Protein AF-A0A1S8TG75-F1 (afdb_monomer)

Secondary structure (DSSP, 8-state):
--HHHHHHHHHHHHTT-HHHHHHHHHHHHHHHHHHHHH---TT--HHHHHHHHHHHH-

pLDDT: mean 86.85, std 4.97, range [61.28, 91.62]

Radius of gyration: 12.75 Å; Cα contacts (8 Å, |Δi|>4): 26; chains: 1; bounding box: 28×17×36 Å

Structure (mmCIF, N/CA/C/O backbone):
data_AF-A0A1S8TG75-F1
#
_entry.id   AF-A0A1S8TG75-F1
#
loop_
_atom_site.group_PDB
_atom_site.id
_atom_site.type_symbol
_atom_site.label_atom_id
_atom_site.label_alt_id
_atom_site.label_comp_id
_atom_site.label_asym_id
_atom_site.label_entity_id
_atom_site.label_seq_id
_atom_site.pdbx_PDB_ins_code
_atom_site.Cartn_x
_atom_site.Cartn_y
_atom_site.Cartn_z
_atom_site.occupancy
_atom_site.B_iso_or_equiv
_atom_site.auth_seq_id
_atom_site.auth_comp_id
_atom_site.auth_asym_id
_atom_site.auth_atom_id
_atom_site.pdbx_PDB_model_num
ATOM 1 N N . MET A 1 1 ? 5.264 -5.095 10.879 1.00 61.28 1 MET A N 1
ATOM 2 C CA . MET A 1 1 ? 3.858 -5.239 10.463 1.00 61.28 1 MET A CA 1
ATOM 3 C C . MET A 1 1 ? 3.089 -5.889 11.589 1.00 61.28 1 MET A C 1
ATOM 5 O O . MET A 1 1 ? 3.268 -7.075 11.840 1.00 61.28 1 MET A O 1
ATOM 9 N N . ASP A 1 2 ? 2.301 -5.090 12.298 1.00 79.56 2 ASP A N 1
ATOM 10 C CA . ASP A 1 2 ? 1.293 -5.596 13.224 1.00 79.56 2 ASP A CA 1
ATOM 11 C C . ASP A 1 2 ? 0.024 -5.901 12.414 1.00 79.56 2 ASP A C 1
ATOM 13 O O . ASP A 1 2 ? -0.505 -5.030 11.722 1.00 79.56 2 ASP A O 1
ATOM 17 N N . PHE A 1 3 ? -0.421 -7.158 12.431 1.00 78.19 3 PHE A N 1
ATOM 18 C CA . PHE A 1 3 ? -1.552 -7.599 11.615 1.00 78.19 3 PHE A CA 1
ATOM 19 C C . PHE A 1 3 ? -2.872 -6.953 12.054 1.00 78.19 3 PHE A C 1
ATOM 21 O O . PHE A 1 3 ? -3.661 -6.545 11.205 1.00 78.19 3 PHE A O 1
ATOM 28 N N . ASN A 1 4 ? -3.083 -6.789 13.364 1.00 83.12 4 ASN A N 1
ATOM 29 C CA . ASN A 1 4 ? -4.294 -6.165 13.901 1.00 83.12 4 ASN A CA 1
ATOM 30 C C . ASN A 1 4 ? -4.351 -4.682 13.518 1.00 83.12 4 ASN A C 1
ATOM 32 O O . ASN A 1 4 ? -5.416 -4.145 13.215 1.00 83.12 4 ASN A O 1
ATOM 36 N N . TYR A 1 5 ? -3.192 -4.021 13.492 1.00 84.50 5 TYR A N 1
ATOM 37 C CA . TYR A 1 5 ? -3.079 -2.641 13.035 1.00 84.50 5 TYR A CA 1
ATOM 38 C C . TYR A 1 5 ? -3.437 -2.492 11.549 1.00 84.50 5 TYR A C 1
ATOM 40 O O . TYR A 1 5 ? -4.214 -1.606 11.194 1.00 84.50 5 TYR A O 1
ATOM 48 N N . ILE A 1 6 ? -2.941 -3.384 10.684 1.00 82.31 6 ILE A N 1
ATOM 49 C CA . ILE A 1 6 ? -3.284 -3.366 9.254 1.00 82.31 6 ILE A CA 1
ATOM 50 C C . ILE A 1 6 ? -4.759 -3.690 9.027 1.00 82.31 6 ILE A C 1
ATOM 52 O O . ILE A 1 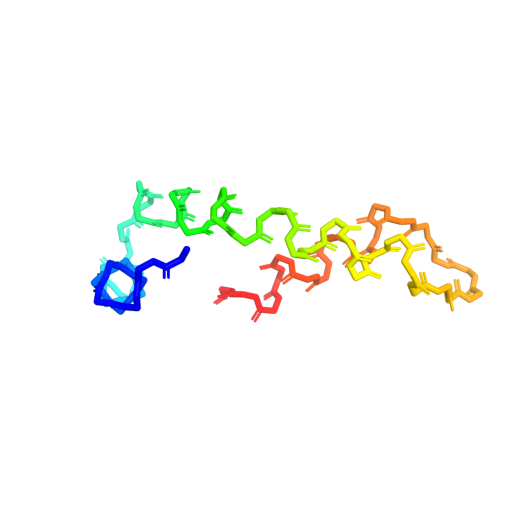6 ? -5.410 -3.006 8.242 1.00 82.31 6 ILE A O 1
ATOM 56 N N . GLU A 1 7 ? -5.322 -4.666 9.737 1.00 84.31 7 GLU A N 1
ATOM 57 C CA . GLU A 1 7 ? -6.751 -4.979 9.652 1.00 84.31 7 GLU A CA 1
ATOM 58 C C . GLU A 1 7 ? -7.621 -3.776 10.060 1.00 84.31 7 GLU A C 1
ATOM 60 O O . GLU A 1 7 ? -8.598 -3.444 9.378 1.00 84.31 7 GLU A O 1
ATOM 65 N N . ALA A 1 8 ? -7.227 -3.056 11.115 1.00 86.19 8 ALA A N 1
ATOM 66 C CA . ALA A 1 8 ? -7.892 -1.826 11.530 1.00 86.19 8 ALA A CA 1
ATOM 67 C C . ALA A 1 8 ? -7.785 -0.721 10.463 1.00 86.19 8 ALA A C 1
ATOM 69 O O . ALA A 1 8 ? -8.784 -0.059 10.174 1.00 86.19 8 ALA A O 1
ATOM 70 N N . LEU A 1 9 ? -6.612 -0.535 9.846 1.00 84.00 9 LEU A N 1
ATOM 71 C CA . LEU A 1 9 ? -6.410 0.437 8.764 1.00 84.00 9 LEU A CA 1
ATOM 72 C C . LEU A 1 9 ? -7.222 0.092 7.509 1.00 84.00 9 LEU A C 1
ATOM 74 O O . LEU A 1 9 ? -7.861 0.976 6.944 1.00 84.00 9 LEU A O 1
ATOM 78 N 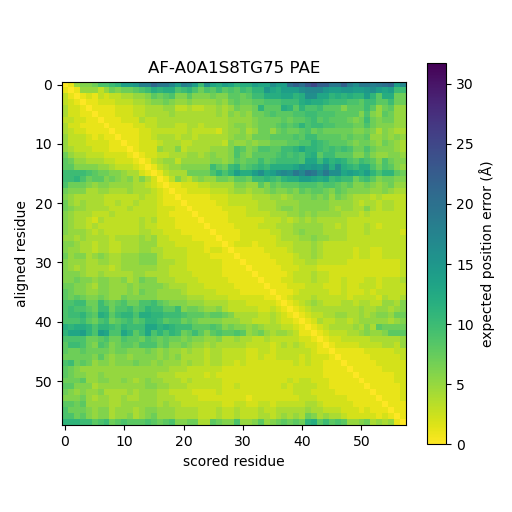N . VAL A 1 10 ? -7.267 -1.179 7.102 1.00 83.12 10 VAL A N 1
ATOM 79 C CA . VAL A 1 10 ? -8.071 -1.649 5.959 1.00 83.12 10 VAL A CA 1
ATOM 80 C C . VAL A 1 10 ? -9.564 -1.451 6.231 1.00 83.12 10 VAL A C 1
ATOM 82 O O . VAL A 1 10 ? -10.306 -1.000 5.357 1.00 83.12 10 VAL A O 1
ATOM 85 N N . THR A 1 11 ? -10.011 -1.731 7.456 1.00 84.69 11 THR A N 1
ATOM 86 C CA . THR A 1 11 ? -11.403 -1.505 7.871 1.00 84.69 11 THR A CA 1
ATOM 87 C C . THR A 1 11 ? -11.768 -0.021 7.816 1.00 84.69 11 THR A C 1
ATOM 89 O O . THR A 1 11 ? -12.850 0.329 7.348 1.00 84.69 11 THR A O 1
ATOM 92 N N . ARG A 1 12 ? -10.857 0.870 8.227 1.00 83.06 12 ARG A N 1
ATOM 93 C CA . ARG A 1 12 ? -11.045 2.327 8.123 1.00 83.06 12 ARG A CA 1
ATOM 94 C C . ARG A 1 12 ? -10.984 2.826 6.677 1.00 83.06 12 ARG A C 1
ATOM 96 O O . ARG A 1 12 ? -11.824 3.632 6.293 1.00 83.06 12 ARG A O 1
ATOM 103 N N . CYS A 1 13 ? -10.096 2.280 5.843 1.00 83.06 13 CYS A N 1
ATOM 104 C CA . CYS A 1 13 ? -10.035 2.591 4.409 1.00 83.06 13 CYS A CA 1
ATOM 105 C C . CYS A 1 13 ? -11.363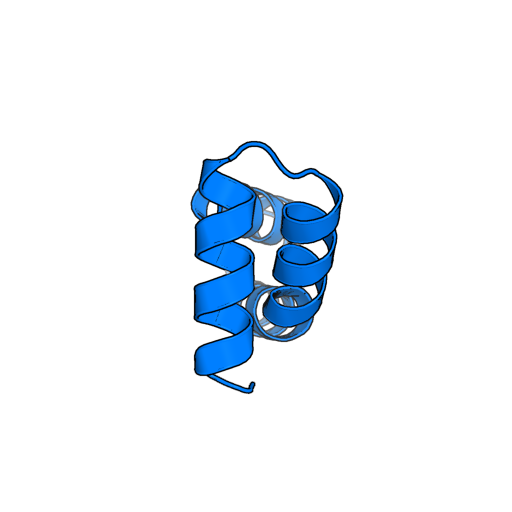 2.309 3.697 1.00 83.06 13 CYS A C 1
ATOM 107 O O . CYS A 1 13 ? -11.797 3.115 2.874 1.00 83.06 13 CYS A O 1
ATOM 109 N N . LYS A 1 14 ? -12.040 1.201 4.040 1.00 81.06 14 LYS A N 1
ATOM 110 C CA . LYS A 1 14 ? -13.379 0.879 3.510 1.00 81.06 14 LYS A CA 1
ATOM 111 C C . LYS A 1 14 ? 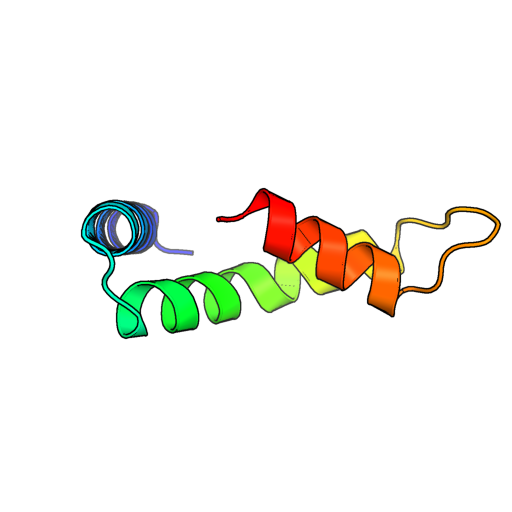-14.434 1.934 3.858 1.00 81.06 14 LYS A C 1
ATOM 113 O O . LYS A 1 14 ? -15.397 2.088 3.115 1.00 81.06 14 LYS A O 1
ATOM 118 N N . ASN A 1 15 ? -14.231 2.686 4.939 1.00 83.75 15 ASN A N 1
ATOM 119 C CA . ASN A 1 15 ? -15.093 3.792 5.351 1.00 83.75 15 ASN A CA 1
ATOM 120 C C . ASN A 1 15 ? -14.694 5.142 4.716 1.00 83.75 15 ASN A C 1
ATOM 122 O O . ASN A 1 15 ? -15.175 6.176 5.167 1.00 83.75 15 ASN A O 1
ATOM 126 N N . ASN A 1 16 ? -13.849 5.144 3.672 1.00 77.69 16 ASN A N 1
ATOM 127 C CA . ASN A 1 16 ? -13.303 6.342 3.010 1.00 77.69 16 ASN A CA 1
ATOM 128 C C . ASN A 1 16 ? -12.461 7.258 3.916 1.00 77.69 16 ASN A C 1
ATOM 130 O O . ASN A 1 16 ? -12.350 8.453 3.664 1.00 77.69 16 ASN A O 1
ATOM 134 N N . ASP A 1 17 ? -11.824 6.695 4.940 1.00 85.00 17 ASP A N 1
ATOM 135 C CA . ASP A 1 17 ? -10.862 7.416 5.773 1.00 85.00 17 ASP A CA 1
ATOM 136 C C . ASP A 1 17 ? -9.546 7.638 4.993 1.00 85.00 17 ASP A C 1
ATOM 138 O O . ASP A 1 17 ? -8.806 6.687 4.722 1.00 85.00 17 ASP A O 1
ATOM 142 N N . GLU A 1 18 ? -9.285 8.883 4.577 1.00 84.44 18 GLU A N 1
ATOM 143 C CA . GLU A 1 18 ? -8.077 9.269 3.828 1.00 84.44 18 GLU A CA 1
ATOM 144 C C . GLU A 1 18 ? -6.800 9.095 4.661 1.00 84.44 18 GLU A C 1
ATOM 146 O O . GLU A 1 18 ? -5.807 8.580 4.146 1.00 84.44 18 GLU A O 1
ATOM 151 N N . GLU A 1 19 ? -6.838 9.397 5.963 1.00 85.88 19 GLU A N 1
ATOM 152 C CA . GLU A 1 19 ? -5.683 9.203 6.847 1.00 85.88 19 GLU A CA 1
ATOM 153 C C . GLU A 1 19 ? -5.321 7.721 6.980 1.00 85.88 19 GLU A C 1
ATOM 155 O O . GLU A 1 19 ? -4.147 7.356 7.090 1.00 85.88 19 GLU A O 1
ATOM 160 N N . ALA A 1 20 ? -6.330 6.845 7.002 1.00 85.69 20 ALA A N 1
ATOM 161 C CA . ALA A 1 20 ? -6.100 5.409 7.022 1.00 85.69 20 ALA A CA 1
ATOM 162 C C . ALA A 1 20 ? -5.466 4.918 5.713 1.00 85.69 20 ALA A C 1
ATOM 164 O O . ALA A 1 20 ? -4.594 4.049 5.768 1.00 85.69 20 ALA A O 1
ATOM 16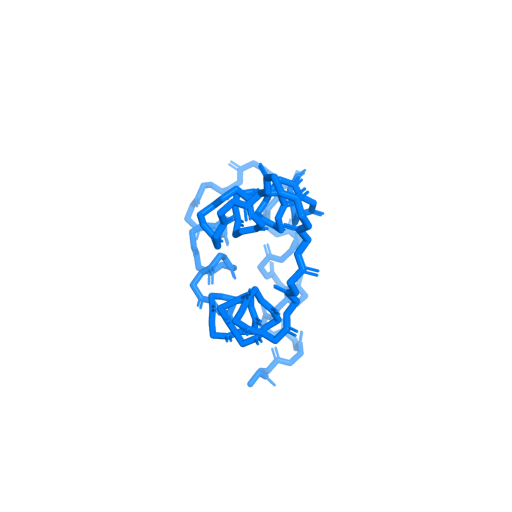5 N N . LYS A 1 21 ? -5.855 5.488 4.562 1.00 84.25 21 LYS A N 1
ATOM 166 C CA . LYS A 1 21 ? -5.250 5.170 3.257 1.00 84.25 21 LYS A CA 1
ATOM 167 C C . LYS A 1 21 ? -3.789 5.596 3.208 1.00 84.25 21 LYS A C 1
ATOM 169 O O . LYS A 1 21 ? -2.951 4.793 2.807 1.00 84.25 21 LYS A O 1
ATOM 174 N N . GLU A 1 22 ? -3.463 6.801 3.670 1.00 87.50 22 GLU A N 1
ATOM 175 C CA . GLU A 1 22 ? -2.073 7.268 3.719 1.00 87.50 22 GLU A CA 1
ATOM 176 C C . GLU A 1 22 ? -1.209 6.380 4.623 1.00 87.50 22 GLU A C 1
ATOM 178 O O . GLU A 1 22 ? -0.179 5.870 4.181 1.00 87.50 22 GLU A O 1
ATOM 183 N N . LYS A 1 23 ? -1.668 6.086 5.847 1.00 88.88 23 LYS A N 1
ATOM 184 C CA . LYS A 1 23 ? -0.941 5.210 6.786 1.00 88.88 23 LYS A CA 1
ATOM 185 C C . LYS A 1 23 ? -0.755 3.795 6.236 1.00 88.88 23 LYS A C 1
ATOM 187 O O . LYS A 1 23 ? 0.308 3.203 6.406 1.00 88.88 23 LYS A O 1
ATOM 192 N N . LEU A 1 24 ? -1.765 3.252 5.553 1.00 88.06 24 LEU A N 1
ATOM 193 C CA . LEU A 1 24 ? -1.659 1.953 4.889 1.00 88.06 24 LEU A CA 1
ATOM 194 C C . LEU A 1 24 ? -0.628 2.015 3.750 1.00 88.06 24 LEU A C 1
ATOM 196 O O . LEU A 1 24 ? 0.261 1.171 3.672 1.00 88.06 24 LEU A O 1
ATOM 200 N N . ALA A 1 25 ? -0.686 3.043 2.903 1.00 88.75 25 ALA A N 1
ATOM 201 C CA . ALA A 1 25 ? 0.253 3.231 1.802 1.00 88.75 25 ALA A CA 1
ATOM 202 C C . ALA A 1 25 ? 1.711 3.360 2.282 1.00 88.75 25 ALA A C 1
ATOM 204 O O . ALA A 1 25 ? 2.614 2.834 1.624 1.00 88.75 25 ALA A O 1
ATOM 205 N N . GLU A 1 26 ? 1.951 4.010 3.424 1.00 89.56 26 GLU A N 1
ATOM 206 C CA . GLU A 1 26 ? 3.277 4.108 4.042 1.00 89.56 26 GLU A CA 1
ATOM 207 C C . GLU A 1 26 ? 3.790 2.759 4.562 1.00 89.56 26 GLU A C 1
ATOM 209 O O . GLU A 1 26 ? 4.939 2.403 4.291 1.00 89.56 26 GLU A O 1
ATOM 214 N N . GLU A 1 27 ? 2.940 1.967 5.221 1.00 88.88 27 GLU A N 1
ATOM 215 C CA . GLU A 1 27 ? 3.302 0.626 5.703 1.00 88.88 27 GLU A CA 1
ATOM 216 C C . GLU A 1 27 ? 3.647 -0.331 4.549 1.00 88.88 27 GLU A C 1
ATOM 218 O O . GLU A 1 27 ? 4.573 -1.142 4.650 1.00 88.88 27 GLU A O 1
ATOM 223 N N . PHE A 1 28 ? 2.934 -0.226 3.422 1.00 88.94 28 PHE A N 1
ATOM 224 C CA . PHE A 1 28 ? 3.179 -1.046 2.232 1.00 88.94 28 PHE A CA 1
ATOM 225 C C . PHE A 1 28 ? 4.289 -0.500 1.323 1.00 88.94 28 PHE A C 1
ATOM 227 O O . PHE A 1 28 ? 4.854 -1.261 0.534 1.00 88.94 28 PHE A O 1
ATOM 234 N N . ARG A 1 29 ? 4.680 0.773 1.453 1.00 90.81 29 ARG A N 1
ATOM 235 C CA . ARG A 1 29 ? 5.751 1.410 0.665 1.00 90.81 29 ARG A CA 1
ATOM 236 C C . ARG A 1 29 ? 7.055 0.602 0.589 1.00 90.81 29 ARG A C 1
ATOM 238 O O . ARG A 1 29 ? 7.543 0.409 -0.528 1.00 90.81 29 ARG A O 1
ATOM 245 N N . PRO A 1 30 ? 7.650 0.105 1.695 1.00 90.94 30 PRO A N 1
ATOM 246 C CA . PRO A 1 30 ? 8.877 -0.689 1.613 1.00 90.94 30 PRO A CA 1
ATOM 247 C C . PRO A 1 30 ? 8.681 -1.998 0.837 1.00 90.94 30 PRO A C 1
ATOM 249 O O . PRO A 1 30 ? 9.581 -2.411 0.104 1.00 90.94 30 PRO A O 1
ATOM 252 N N . LEU A 1 31 ? 7.507 -2.631 0.951 1.00 90.50 31 LEU A N 1
ATOM 253 C CA . LEU A 1 31 ? 7.175 -3.844 0.205 1.00 90.50 31 LEU A CA 1
ATOM 254 C C . LEU A 1 31 ? 7.031 -3.545 -1.291 1.00 90.50 31 LEU A C 1
ATOM 256 O O . LEU A 1 31 ? 7.675 -4.206 -2.106 1.00 90.50 31 LEU A O 1
ATOM 260 N N . ILE A 1 32 ? 6.251 -2.517 -1.638 1.00 91.50 32 ILE A N 1
ATOM 261 C CA . ILE A 1 32 ? 6.027 -2.069 -3.018 1.00 91.50 32 ILE A CA 1
ATOM 262 C C . ILE A 1 32 ? 7.358 -1.718 -3.679 1.00 91.50 32 ILE A C 1
ATOM 264 O O . ILE A 1 32 ? 7.637 -2.174 -4.785 1.00 91.50 32 ILE A O 1
ATOM 268 N N . TYR A 1 33 ? 8.224 -0.976 -2.990 1.00 90.88 33 TYR A N 1
ATOM 269 C CA . TYR A 1 33 ? 9.531 -0.603 -3.523 1.00 90.88 33 TYR A CA 1
ATOM 270 C C . TYR A 1 33 ? 10.444 -1.818 -3.734 1.00 90.88 33 TYR A C 1
ATOM 272 O O . TYR A 1 33 ? 11.144 -1.905 -4.743 1.00 90.88 33 TYR A O 1
ATOM 280 N N . ASN A 1 34 ? 10.423 -2.787 -2.814 1.00 91.44 34 ASN A N 1
ATOM 281 C CA . ASN A 1 34 ? 11.223 -4.004 -2.937 1.00 91.44 34 ASN A CA 1
ATOM 282 C C . ASN A 1 34 ? 10.749 -4.894 -4.100 1.00 91.44 34 ASN A C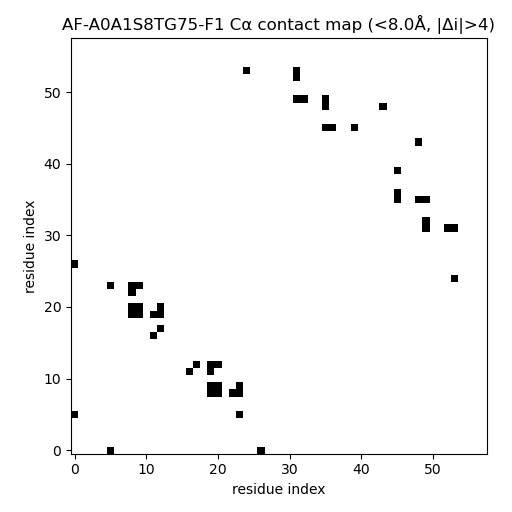 1
ATOM 284 O O . ASN A 1 34 ? 11.579 -5.414 -4.845 1.00 91.44 34 ASN A O 1
ATOM 288 N N . ILE A 1 35 ? 9.432 -5.032 -4.289 1.00 90.81 35 ILE A N 1
ATOM 289 C CA . ILE A 1 35 ? 8.846 -5.739 -5.438 1.00 90.81 35 ILE A CA 1
ATOM 290 C C . ILE A 1 35 ? 9.202 -4.999 -6.727 1.00 90.81 35 ILE A C 1
ATOM 292 O O . ILE A 1 35 ? 9.801 -5.585 -7.621 1.00 90.81 35 ILE A O 1
ATOM 296 N N . SER A 1 36 ? 8.938 -3.694 -6.790 1.00 90.25 36 SER A N 1
ATOM 297 C CA . SER A 1 36 ? 9.153 -2.880 -7.993 1.00 90.25 36 SER A CA 1
ATOM 298 C C . SER A 1 36 ? 10.613 -2.841 -8.442 1.00 90.25 36 SER A C 1
ATOM 300 O O . SER A 1 36 ? 10.890 -2.756 -9.630 1.00 90.25 36 SER A O 1
ATOM 302 N N . ARG A 1 37 ? 11.570 -2.929 -7.509 1.00 89.00 37 ARG A N 1
ATOM 303 C CA . ARG A 1 37 ? 13.003 -3.019 -7.836 1.00 89.00 37 ARG A CA 1
ATOM 304 C C . ARG A 1 37 ? 13.445 -4.389 -8.338 1.00 89.00 37 ARG A C 1
ATOM 306 O O . ARG A 1 37 ? 14.474 -4.480 -9.000 1.00 89.00 37 ARG A O 1
ATOM 313 N N . ARG A 1 38 ? 12.741 -5.451 -7.950 1.00 90.06 38 ARG A N 1
ATOM 314 C CA . ARG A 1 38 ? 13.046 -6.837 -8.341 1.00 90.06 38 ARG A CA 1
ATOM 315 C C . ARG A 1 38 ? 12.309 -7.254 -9.607 1.00 90.06 38 ARG A C 1
ATOM 317 O O . ARG A 1 38 ? 12.756 -8.165 -10.295 1.00 90.06 38 ARG A O 1
ATOM 324 N N . THR A 1 39 ? 11.201 -6.589 -9.894 1.00 86.69 39 THR A N 1
ATOM 325 C CA . THR A 1 39 ? 10.389 -6.797 -11.081 1.00 86.69 39 THR A CA 1
ATOM 326 C C . THR A 1 39 ? 10.929 -5.934 -12.213 1.00 86.69 39 THR A C 1
ATOM 328 O O . THR A 1 39 ? 10.958 -4.711 -12.115 1.00 86.69 39 THR A O 1
ATOM 331 N N . PHE A 1 40 ? 11.357 -6.577 -13.296 1.00 88.19 40 PHE A N 1
ATOM 332 C CA . PHE A 1 40 ? 11.706 -5.908 -14.544 1.00 88.19 40 PHE A CA 1
ATOM 333 C C . PHE A 1 40 ? 10.676 -6.291 -15.603 1.00 88.19 40 PHE A C 1
ATOM 335 O O . PHE A 1 40 ? 10.471 -7.478 -15.859 1.00 88.19 40 PHE A O 1
ATOM 342 N N . ILE A 1 41 ? 10.029 -5.289 -16.193 1.00 89.69 41 ILE A N 1
ATOM 343 C CA . ILE A 1 41 ? 9.066 -5.458 -17.280 1.00 89.69 41 ILE A CA 1
ATOM 344 C C . ILE A 1 41 ? 9.545 -4.574 -18.425 1.00 89.69 41 ILE A C 1
ATOM 346 O O . ILE A 1 41 ? 9.756 -3.375 -18.243 1.00 89.69 41 ILE A O 1
ATOM 350 N N . ASP A 1 42 ? 9.739 -5.177 -19.593 1.00 89.44 42 ASP A N 1
ATOM 351 C CA . ASP A 1 42 ? 10.158 -4.452 -20.788 1.00 89.44 42 ASP A CA 1
ATOM 352 C C . ASP A 1 42 ? 9.130 -3.366 -21.144 1.00 89.44 42 ASP A C 1
ATOM 354 O O . ASP A 1 42 ? 7.926 -3.623 -21.177 1.00 89.44 42 ASP A O 1
ATOM 358 N N . GLY A 1 43 ? 9.605 -2.136 -21.348 1.00 90.19 43 GLY A N 1
ATOM 359 C CA . GLY A 1 43 ? 8.758 -0.976 -21.636 1.00 90.19 43 GLY A CA 1
ATOM 360 C C . GLY A 1 43 ? 8.122 -0.280 -20.424 1.00 90.19 43 GLY A C 1
ATOM 361 O O . GLY A 1 43 ? 7.478 0.747 -20.619 1.00 90.19 43 GLY A O 1
ATOM 362 N N . TYR A 1 44 ? 8.326 -0.769 -19.196 1.00 89.56 44 TYR A N 1
ATOM 363 C CA . TYR A 1 44 ? 7.812 -0.136 -17.974 1.00 89.56 44 TYR A CA 1
ATOM 364 C C . TYR A 1 44 ? 8.947 0.338 -17.072 1.00 89.56 44 TYR A C 1
ATOM 366 O O . TYR A 1 44 ? 9.914 -0.382 -16.811 1.00 89.56 44 TYR A O 1
ATOM 374 N N . ASN A 1 45 ? 8.812 1.549 -16.538 1.00 90.81 45 ASN A N 1
ATOM 375 C CA . ASN A 1 45 ? 9.730 2.061 -15.534 1.00 90.81 45 ASN A CA 1
ATOM 376 C C . ASN A 1 45 ? 9.315 1.591 -14.140 1.00 90.81 45 ASN A C 1
ATOM 378 O O . ASN A 1 45 ? 8.160 1.269 -13.866 1.00 90.81 45 ASN A O 1
ATOM 382 N N . THR A 1 46 ? 10.254 1.646 -13.196 1.00 89.12 46 THR A N 1
ATOM 383 C CA . THR A 1 46 ? 9.972 1.337 -11.787 1.00 89.12 46 THR A CA 1
ATOM 384 C C . THR A 1 46 ? 8.832 2.190 -11.222 1.00 89.12 46 THR A C 1
ATOM 386 O O . THR A 1 46 ? 8.087 1.710 -10.378 1.00 89.12 46 THR A O 1
ATOM 389 N N . HIS A 1 47 ? 8.670 3.433 -11.690 1.00 90.31 47 HIS A N 1
ATOM 390 C CA . HIS A 1 47 ? 7.554 4.291 -11.284 1.00 90.31 47 HIS A CA 1
ATOM 391 C C . HIS A 1 47 ? 6.198 3.741 -11.728 1.00 90.31 47 HIS A C 1
ATOM 393 O O . HIS A 1 47 ? 5.269 3.741 -10.927 1.00 90.31 47 HIS A O 1
ATOM 399 N N . ASP A 1 48 ? 6.109 3.226 -12.954 1.00 91.06 48 ASP A N 1
ATOM 400 C CA . ASP A 1 48 ? 4.876 2.645 -13.485 1.00 91.06 48 ASP A CA 1
ATOM 401 C C . ASP A 1 48 ? 4.481 1.414 -12.660 1.00 91.06 48 ASP A C 1
ATOM 403 O O . ASP A 1 48 ? 3.338 1.273 -12.238 1.00 91.06 48 ASP A O 1
ATOM 407 N N . ILE A 1 49 ? 5.463 0.576 -12.313 1.00 91.62 49 ILE A N 1
ATOM 408 C CA . ILE A 1 49 ? 5.251 -0.605 -11.464 1.00 91.62 49 ILE A CA 1
ATOM 409 C C . ILE A 1 49 ? 4.795 -0.198 -10.054 1.00 91.62 49 ILE A C 1
ATOM 411 O O . ILE A 1 49 ? 3.872 -0.801 -9.507 1.00 91.62 49 ILE A O 1
ATOM 415 N N . ILE A 1 50 ? 5.408 0.834 -9.463 1.00 91.62 50 ILE A N 1
ATOM 416 C CA . ILE A 1 50 ? 5.015 1.351 -8.144 1.00 91.62 50 ILE A CA 1
ATOM 417 C C . ILE A 1 50 ? 3.574 1.870 -8.181 1.00 91.62 50 ILE A C 1
ATOM 419 O O . ILE A 1 50 ? 2.800 1.589 -7.266 1.00 91.62 50 ILE A O 1
ATOM 423 N N . GLN A 1 51 ? 3.212 2.617 -9.224 1.00 90.94 51 GLN A N 1
AT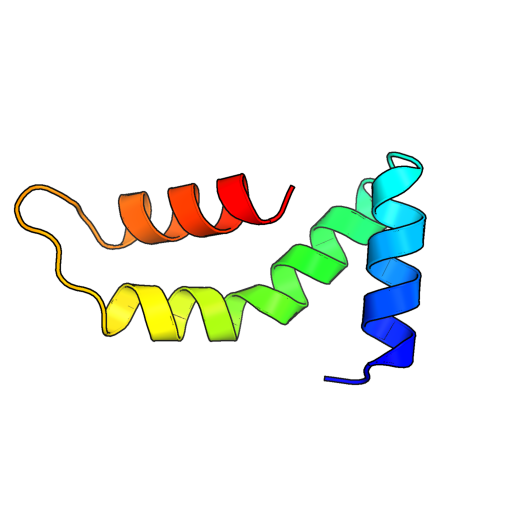OM 424 C CA . GLN A 1 51 ? 1.880 3.192 -9.367 1.00 90.94 51 GLN A CA 1
ATOM 425 C C . GLN A 1 51 ? 0.811 2.103 -9.511 1.00 90.94 51 GLN A C 1
ATOM 427 O O . GLN A 1 51 ? -0.193 2.156 -8.806 1.00 90.94 51 GLN A O 1
ATOM 432 N N . GLU A 1 52 ? 1.057 1.078 -10.328 1.00 91.62 52 GLU A N 1
ATOM 433 C CA . GLU A 1 52 ? 0.164 -0.082 -10.452 1.00 91.62 52 GLU A CA 1
ATOM 434 C C . GLU A 1 52 ? 0.021 -0.854 -9.132 1.00 91.62 52 GLU A C 1
ATOM 436 O O . GLU A 1 52 ? -1.066 -1.322 -8.786 1.00 91.62 52 GLU A O 1
ATOM 441 N N . CYS A 1 53 ? 1.097 -0.951 -8.342 1.00 90.44 53 CYS A N 1
ATOM 442 C CA . CYS A 1 53 ? 1.040 -1.574 -7.020 1.00 90.44 53 CYS A CA 1
ATOM 443 C C . CYS A 1 53 ? 0.146 -0.787 -6.052 1.00 90.44 53 CYS A C 1
ATOM 445 O O . CYS A 1 53 ? -0.623 -1.394 -5.309 1.00 90.44 53 CYS A O 1
ATOM 447 N N . TYR A 1 54 ? 0.225 0.548 -6.058 1.00 89.88 54 TYR A N 1
ATOM 448 C CA . TYR A 1 54 ? -0.673 1.387 -5.261 1.00 89.88 54 TYR A CA 1
ATOM 449 C C . TYR A 1 54 ? -2.112 1.350 -5.778 1.00 89.88 54 TYR A C 1
ATOM 451 O O . TYR A 1 54 ? -3.033 1.324 -4.967 1.00 89.88 54 TYR A O 1
ATOM 459 N N . HIS A 1 55 ? -2.308 1.291 -7.097 1.00 89.50 5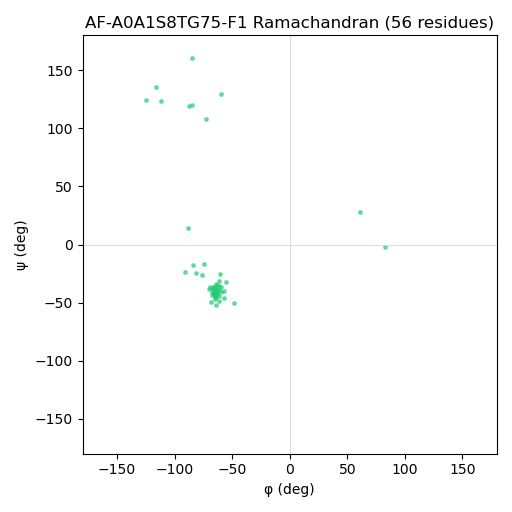5 HIS A N 1
ATOM 460 C CA . HIS A 1 55 ? -3.631 1.135 -7.701 1.00 89.50 55 HIS A CA 1
ATOM 461 C C . HIS A 1 55 ? -4.276 -0.211 -7.346 1.00 89.50 55 HIS A C 1
ATOM 463 O O . HIS A 1 55 ? -5.474 -0.284 -7.141 1.00 89.50 55 HIS A O 1
ATOM 469 N N . SER A 1 56 ? -3.484 -1.275 -7.204 1.00 88.00 56 SER A N 1
ATOM 470 C CA . SER A 1 56 ? -3.983 -2.581 -6.755 1.00 88.00 56 SER A CA 1
ATOM 471 C C . SER A 1 56 ? -4.290 -2.634 -5.251 1.00 88.00 56 SER A C 1
ATOM 473 O O . SER A 1 56 ? -4.956 -3.563 -4.795 1.00 88.00 56 SER A O 1
ATOM 475 N N . LEU A 1 57 ? -3.771 -1.683 -4.463 1.00 84.69 57 LEU A N 1
ATOM 476 C CA . LEU A 1 57 ? -3.944 -1.638 -3.009 1.00 84.69 57 LEU A CA 1
ATOM 477 C C . LEU A 1 57 ? -5.300 -1.030 -2.591 1.00 84.69 57 LEU A C 1
ATOM 479 O O . LEU A 1 57 ? -5.772 -1.337 -1.493 1.00 84.69 57 LEU A O 1
ATOM 483 N N . PHE A 1 58 ? -5.914 -0.189 -3.435 1.00 81.75 58 PHE A N 1
ATOM 484 C CA . PHE A 1 58 ? -7.143 0.568 -3.151 1.00 81.75 58 PHE A CA 1
ATOM 485 C C . PHE A 1 58 ? -8.146 0.505 -4.300 1.00 81.75 58 PHE A C 1
ATOM 487 O O . PHE A 1 58 ? -9.346 0.313 -3.999 1.00 81.75 58 PHE A O 1
#

Foldseek 3Di:
DPPVLLVVLVVVVVVVDPVSLVVNCVVCVVVQLVCLVVDDDPPDDSVNSSVVVSVVVD

Nearest PDB structures (foldseek):
  5wur-assembly1_A  TM=8.236E-01  e=2.045E+00  Bacillus subtilis subsp. subtilis str. 168
  5ipl-assembly1_F  TM=7.934E-01  e=3.849E+00  Escherichia coli
  8vjl-assembly1_B  TM=7.044E-01  e=2.805E+00  Bacillus subtilis subsp. subtilis str. 168
  5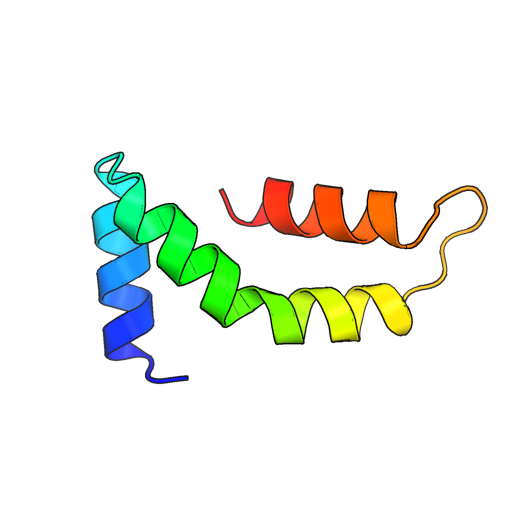h6x-assembly1_A  TM=6.565E-01  e=3.392E+00  Legionella pneumophila
  7vf9-assembly1_F  TM=7.288E-01  e=6.385E+00  Pseudomonas aeruginosa PAO1

Sequence (58 aa):
MDFNYIEALVTRCKNNDEEAKEKLAEEFRPLIYNISRRTFIDGYNTHDIIQECYHSLF

Mean predicted aligned error: 4.88 Å

Solvent-accessible surface area (backbone atoms only — not comparable to full-atom values): 3407 Å² total; per-residue (Å²): 135,60,66,69,60,50,52,51,30,53,57,36,35,77,71,70,36,63,70,32,44,52,55,47,51,59,70,44,41,67,56,44,52,53,48,26,73,72,56,84,53,94,98,56,53,57,65,56,48,40,50,52,52,55,59,72,71,110